Protein AF-A0A959TEM8-F1 (afdb_monomer_lite)

Foldseek 3Di:
DWDDVVDPQKIKDFAQDAWDWKWKFKAAPVRHTQDIDIDGHHHGDMDIGRCVPSDDDDDIDIDIDD

Radius of gyration: 11.75 Å; chains: 1; bounding box: 26×16×30 Å

Secondary structure (DSSP, 8-state):
-EE-SS-SSEEEEE--SS-EEEEEEEEETTS-EEEEEEEEE-TT-EEEEE-BTTB-SS-EEEEEE-

Structure (mmCIF, N/CA/C/O backbone):
data_AF-A0A959TEM8-F1
#
_entry.id   AF-A0A959TEM8-F1
#
loop_
_atom_site.group_PDB
_atom_site.id
_atom_site.type_symbol
_atom_site.label_atom_id
_atom_site.label_alt_id
_atom_site.label_comp_id
_atom_site.label_asym_id
_atom_site.label_entity_id
_atom_site.label_seq_id
_atom_site.pdbx_PDB_ins_code
_atom_site.Cartn_x
_atom_site.Cartn_y
_atom_site.Cartn_z
_atom_site.occupancy
_atom_site.B_iso_or_equiv
_atom_site.auth_seq_id
_atom_site.auth_comp_id
_atom_site.auth_asym_id
_atom_site.auth_atom_id
_atom_site.pdbx_PDB_model_num
ATOM 1 N N . SER A 1 1 ? 3.279 4.191 -8.670 1.00 90.75 1 SER A N 1
ATOM 2 C CA . SER A 1 1 ? 2.014 4.834 -8.267 1.00 90.75 1 SER A CA 1
ATOM 3 C C . SER A 1 1 ? 1.226 3.886 -7.380 1.00 90.75 1 SER A C 1
ATOM 5 O O . SER A 1 1 ? 1.521 2.695 -7.371 1.00 90.75 1 SER A O 1
ATOM 7 N N . VAL A 1 2 ? 0.261 4.417 -6.627 1.00 93.44 2 VAL A N 1
ATOM 8 C CA . VAL A 1 2 ? -0.605 3.658 -5.712 1.00 93.44 2 VAL A CA 1
ATOM 9 C C . VAL A 1 2 ? -2.051 4.065 -5.979 1.00 93.44 2 VAL A C 1
ATOM 11 O O . VAL A 1 2 ? -2.323 5.263 -6.047 1.00 93.44 2 VAL A O 1
ATOM 14 N N . TYR A 1 3 ? -2.952 3.103 -6.184 1.00 96.38 3 TYR A N 1
ATOM 15 C CA . TYR A 1 3 ? -4.359 3.369 -6.505 1.00 96.38 3 TYR A CA 1
ATOM 16 C C . TYR A 1 3 ? -5.289 2.185 -6.177 1.00 96.38 3 TYR A C 1
ATOM 18 O O . TYR A 1 3 ? -4.840 1.042 -6.147 1.00 96.38 3 TYR A O 1
ATOM 26 N N . PRO A 1 4 ? -6.598 2.426 -6.000 1.00 94.81 4 PRO A N 1
ATOM 27 C CA . PRO A 1 4 ? -7.202 3.742 -5.812 1.00 94.81 4 PRO A CA 1
ATOM 28 C C . PRO A 1 4 ? -6.854 4.321 -4.428 1.00 94.81 4 PRO A C 1
ATOM 30 O O . PRO A 1 4 ? -6.441 3.603 -3.519 1.00 94.81 4 PRO A O 1
ATOM 33 N N . ASN A 1 5 ? -6.970 5.640 -4.294 1.00 90.81 5 ASN A N 1
ATOM 34 C CA . ASN A 1 5 ? -6.918 6.345 -3.015 1.00 90.81 5 ASN A CA 1
ATOM 35 C C . ASN A 1 5 ? -8.013 7.430 -3.037 1.00 90.81 5 ASN A C 1
ATOM 37 O O . ASN A 1 5 ? -7.834 8.402 -3.777 1.00 90.81 5 ASN A O 1
ATOM 41 N N . PRO A 1 6 ? -9.134 7.285 -2.298 1.00 93.75 6 PRO A N 1
ATOM 42 C CA . PRO A 1 6 ? -9.445 6.236 -1.30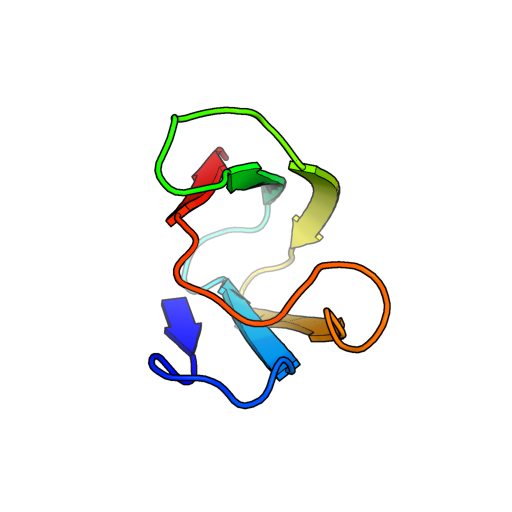7 1.00 93.75 6 PRO A CA 1
ATOM 43 C C . PRO A 1 6 ? -9.625 4.818 -1.892 1.00 93.75 6 PRO A C 1
ATOM 45 O O . PRO A 1 6 ? -9.742 4.662 -3.103 1.00 93.75 6 PRO A O 1
ATOM 48 N N . THR A 1 7 ? -9.647 3.784 -1.042 1.00 94.12 7 THR A N 1
ATOM 49 C CA . THR A 1 7 ? -9.826 2.366 -1.427 1.00 94.12 7 THR A CA 1
ATOM 50 C C . THR A 1 7 ? -10.805 1.641 -0.496 1.00 94.12 7 THR A C 1
ATOM 52 O O . THR A 1 7 ? -10.893 1.980 0.682 1.00 94.12 7 THR A O 1
ATOM 55 N N . ASP A 1 8 ? -11.451 0.582 -0.993 1.00 94.56 8 ASP A N 1
ATOM 56 C CA . ASP A 1 8 ? -12.277 -0.361 -0.217 1.00 94.56 8 ASP A CA 1
ATOM 57 C C . ASP A 1 8 ? -11.453 -1.528 0.375 1.00 94.56 8 ASP A C 1
ATOM 59 O O . ASP A 1 8 ? -11.958 -2.624 0.627 1.00 94.56 8 ASP A O 1
ATOM 63 N N . GLY A 1 9 ? -10.147 -1.314 0.554 1.00 94.19 9 GLY A N 1
ATOM 64 C CA . GLY A 1 9 ? -9.206 -2.295 1.096 1.00 94.19 9 GLY A CA 1
ATOM 65 C C . GLY A 1 9 ? -8.426 -3.087 0.045 1.00 94.19 9 GLY A C 1
ATOM 66 O O . GLY A 1 9 ? -7.606 -3.912 0.424 1.00 94.19 9 GLY A O 1
ATOM 67 N N . ILE A 1 10 ? -8.613 -2.825 -1.253 1.00 96.56 10 ILE A N 1
ATOM 68 C CA . ILE A 1 10 ? -7.770 -3.391 -2.319 1.00 96.56 10 ILE A CA 1
ATOM 69 C C . ILE A 1 10 ? -6.879 -2.288 -2.889 1.00 96.56 10 ILE A C 1
ATOM 71 O O . ILE A 1 10 ? -7.365 -1.346 -3.521 1.00 96.56 10 ILE A O 1
ATOM 75 N N . VAL A 1 11 ? -5.569 -2.403 -2.689 1.00 96.44 11 VAL A N 1
ATOM 76 C CA . VAL A 1 11 ? -4.577 -1.417 -3.139 1.00 96.44 11 VAL A CA 1
ATOM 77 C C . VAL A 1 11 ? -3.723 -2.014 -4.245 1.00 96.44 11 VAL A C 1
ATOM 79 O O . VAL A 1 11 ? -3.204 -3.116 -4.110 1.00 96.44 11 VAL A O 1
ATOM 82 N N . ARG A 1 12 ? -3.539 -1.268 -5.332 1.00 96.44 12 ARG A N 1
ATOM 83 C CA . ARG A 1 12 ? -2.620 -1.602 -6.420 1.00 96.44 12 ARG A CA 1
ATOM 84 C C . ARG A 1 12 ? -1.404 -0.703 -6.362 1.00 96.44 12 ARG A C 1
ATOM 86 O O . ARG A 1 12 ? -1.523 0.521 -6.276 1.00 96.44 12 ARG A O 1
ATOM 93 N N . ILE A 1 13 ? -0.235 -1.318 -6.435 1.00 95.38 13 ILE A N 1
ATOM 94 C CA . ILE A 1 13 ? 1.061 -0.654 -6.475 1.00 95.38 13 ILE A CA 1
ATOM 95 C C . ILE A 1 13 ? 1.665 -0.943 -7.840 1.00 95.38 13 ILE A C 1
ATOM 97 O O . ILE A 1 13 ? 1.970 -2.089 -8.156 1.00 95.38 13 ILE A O 1
ATOM 101 N N . ARG A 1 14 ? 1.863 0.099 -8.648 1.00 94.19 14 ARG A N 1
ATOM 102 C CA . ARG A 1 14 ? 2.503 -0.017 -9.962 1.00 94.19 14 ARG A CA 1
ATOM 103 C C . ARG A 1 14 ? 3.895 0.596 -9.942 1.00 94.19 14 ARG A C 1
ATOM 105 O O . ARG A 1 14 ? 4.053 1.774 -9.594 1.00 94.19 14 ARG A O 1
ATOM 112 N N . ARG A 1 15 ? 4.902 -0.165 -10.366 1.00 92.06 15 ARG A N 1
ATOM 113 C CA . ARG A 1 15 ? 6.274 0.327 -10.541 1.00 92.06 15 ARG A CA 1
ATOM 114 C C . ARG A 1 15 ? 6.406 0.974 -11.918 1.00 92.06 15 ARG A C 1
ATOM 116 O O . ARG A 1 15 ? 6.237 0.317 -12.936 1.00 92.06 15 ARG A O 1
ATOM 123 N N . ALA A 1 16 ? 6.677 2.278 -11.948 1.00 87.94 16 ALA A N 1
ATOM 124 C CA . ALA A 1 16 ? 6.870 3.016 -13.200 1.00 87.94 16 ALA A CA 1
ATOM 125 C C . ALA A 1 16 ? 8.347 3.126 -13.625 1.00 87.94 16 ALA A C 1
ATOM 127 O O . ALA A 1 16 ? 8.611 3.358 -14.796 1.00 87.94 16 ALA A O 1
ATOM 128 N N . GLY A 1 17 ? 9.288 2.991 -12.683 1.00 87.06 17 GLY A N 1
ATOM 129 C CA . GLY A 1 17 ? 10.729 3.037 -12.956 1.00 87.06 17 GLY A CA 1
ATOM 130 C C . GLY A 1 17 ? 11.356 1.650 -13.091 1.00 87.06 17 GLY A C 1
ATOM 131 O O . GLY A 1 17 ? 10.647 0.648 -13.147 1.00 87.06 17 GLY A O 1
ATOM 132 N N . GLU A 1 18 ? 12.689 1.608 -13.062 1.00 92.50 18 GLU A N 1
ATOM 133 C CA . GLU A 1 18 ? 13.489 0.376 -13.114 1.00 92.50 18 GLU A CA 1
ATOM 134 C C . GLU A 1 18 ? 13.082 -0.653 -12.061 1.00 92.50 18 GLU A C 1
ATOM 136 O O . GLU A 1 18 ? 12.527 -0.294 -11.018 1.00 92.50 18 GLU A O 1
ATOM 141 N N . ALA A 1 19 ? 13.390 -1.923 -12.318 1.00 93.31 19 ALA A N 1
ATOM 142 C CA . ALA A 1 19 ? 13.152 -2.990 -11.355 1.00 93.31 19 ALA A CA 1
ATOM 143 C C . ALA A 1 19 ? 13.858 -2.700 -10.018 1.00 93.31 19 ALA A C 1
ATOM 145 O O . ALA A 1 19 ? 14.992 -2.222 -10.007 1.00 93.31 19 ALA A O 1
ATOM 146 N N . ALA A 1 20 ? 13.188 -2.960 -8.895 1.00 94.69 20 ALA A N 1
ATOM 147 C CA . ALA A 1 20 ? 13.786 -2.796 -7.571 1.00 94.69 20 ALA A CA 1
ATOM 148 C C . ALA A 1 20 ? 13.094 -3.649 -6.510 1.00 94.69 20 ALA A C 1
ATOM 150 O O . ALA A 1 20 ? 11.907 -3.973 -6.623 1.00 94.69 20 ALA A O 1
ATOM 151 N N . ASP A 1 21 ? 13.838 -3.918 -5.441 1.00 96.12 21 ASP A N 1
ATOM 152 C CA . ASP A 1 21 ? 13.285 -4.430 -4.197 1.00 96.12 21 ASP A CA 1
ATOM 153 C C . ASP A 1 21 ? 12.619 -3.282 -3.439 1.00 96.12 21 ASP A C 1
ATOM 155 O O . ASP A 1 21 ? 13.254 -2.303 -3.063 1.00 96.12 21 ASP A O 1
ATOM 159 N N . VAL A 1 22 ? 11.312 -3.389 -3.234 1.00 95.12 22 VAL A N 1
ATOM 160 C CA . VAL A 1 22 ? 10.495 -2.386 -2.564 1.00 95.12 22 VAL A CA 1
ATOM 161 C C . VAL A 1 22 ? 10.002 -2.950 -1.242 1.00 95.12 22 VAL A C 1
ATOM 163 O O . VAL A 1 22 ? 9.342 -3.989 -1.182 1.00 95.12 22 VAL A O 1
ATOM 166 N N . ARG A 1 23 ? 10.286 -2.227 -0.164 1.00 96.38 23 ARG A N 1
ATOM 167 C CA . ARG A 1 23 ? 9.679 -2.441 1.144 1.00 96.38 23 ARG A CA 1
ATOM 168 C C . ARG A 1 23 ? 8.422 -1.587 1.247 1.00 96.38 23 ARG A C 1
ATOM 170 O O . ARG A 1 23 ? 8.494 -0.357 1.262 1.00 96.38 23 ARG A O 1
ATOM 177 N N . VAL A 1 24 ? 7.280 -2.257 1.318 1.00 96.31 24 VAL A N 1
ATOM 178 C CA . VAL A 1 24 ? 5.964 -1.644 1.474 1.00 96.31 24 VAL A CA 1
ATOM 179 C C . VAL A 1 24 ? 5.594 -1.656 2.947 1.00 96.31 24 VAL A C 1
ATOM 181 O O . VAL A 1 24 ? 5.575 -2.710 3.576 1.00 96.31 24 VAL A O 1
ATOM 184 N N . GLU A 1 25 ? 5.309 -0.487 3.505 1.00 97.56 25 GLU A N 1
ATOM 185 C CA . GLU A 1 25 ? 4.941 -0.323 4.909 1.00 97.56 25 GLU A CA 1
ATOM 186 C C . GLU A 1 25 ? 3.578 0.347 5.014 1.00 97.56 25 GLU A C 1
ATOM 188 O O . GLU A 1 25 ? 3.352 1.404 4.426 1.00 97.56 25 GLU A O 1
ATOM 193 N N . LEU A 1 26 ? 2.683 -0.250 5.794 1.00 97.38 26 LEU A N 1
ATOM 194 C CA . LEU A 1 26 ? 1.401 0.338 6.150 1.00 97.38 26 LEU A CA 1
ATOM 195 C C . LEU A 1 26 ? 1.467 0.784 7.608 1.00 97.38 26 LEU A C 1
ATOM 197 O O . LEU A 1 26 ? 1.738 -0.025 8.498 1.00 97.38 26 LEU A O 1
ATOM 201 N N . LEU A 1 27 ? 1.221 2.066 7.848 1.00 98.06 27 LEU A N 1
ATOM 202 C CA . LEU A 1 27 ? 1.199 2.662 9.178 1.00 98.06 27 LEU A CA 1
ATOM 203 C C . LEU A 1 27 ? -0.205 3.182 9.475 1.00 98.06 27 LEU A C 1
ATOM 205 O O . LEU A 1 27 ? -0.848 3.751 8.592 1.00 98.06 27 LEU A O 1
ATOM 209 N N . ASP A 1 28 ? -0.682 3.009 10.704 1.00 96.31 28 ASP A N 1
ATOM 210 C CA . ASP A 1 28 ? -1.898 3.696 11.145 1.00 96.31 28 ASP A CA 1
ATOM 211 C C . ASP A 1 28 ? -1.641 5.199 11.366 1.00 96.31 28 ASP A C 1
ATOM 213 O O . ASP A 1 28 ? -0.505 5.679 11.297 1.00 96.31 28 ASP A O 1
ATOM 217 N N . VAL A 1 29 ? -2.701 5.969 11.631 1.00 95.31 29 VAL A N 1
ATOM 218 C CA . VAL A 1 29 ? -2.603 7.428 11.837 1.00 95.31 29 VAL A CA 1
ATOM 219 C C . VAL A 1 29 ? -1.717 7.837 13.018 1.00 95.31 29 VAL A C 1
ATOM 221 O O . VAL A 1 29 ? -1.267 8.979 13.061 1.00 95.31 29 VAL A O 1
ATOM 224 N N . SER A 1 30 ? -1.445 6.930 13.963 1.00 96.50 30 SER A N 1
ATOM 225 C CA . SER A 1 30 ? -0.515 7.183 15.070 1.00 96.50 30 SER A CA 1
ATOM 226 C C . SER A 1 30 ? 0.952 6.967 14.677 1.00 96.50 30 SER A C 1
ATOM 228 O O . SER A 1 30 ? 1.852 7.230 15.470 1.00 96.50 30 SER A O 1
ATOM 230 N N . GLY A 1 31 ? 1.207 6.495 13.452 1.00 96.44 31 GLY A N 1
ATOM 231 C CA . GLY A 1 31 ? 2.536 6.143 12.966 1.00 96.44 31 GLY A CA 1
ATOM 232 C C . GLY A 1 31 ? 2.986 4.746 13.393 1.00 96.44 31 GLY A C 1
ATOM 233 O O . GLY A 1 31 ? 4.147 4.394 13.186 1.00 96.44 31 GLY A O 1
ATOM 234 N N . ARG A 1 32 ? 2.101 3.928 13.974 1.00 96.62 32 ARG A N 1
ATOM 235 C CA . 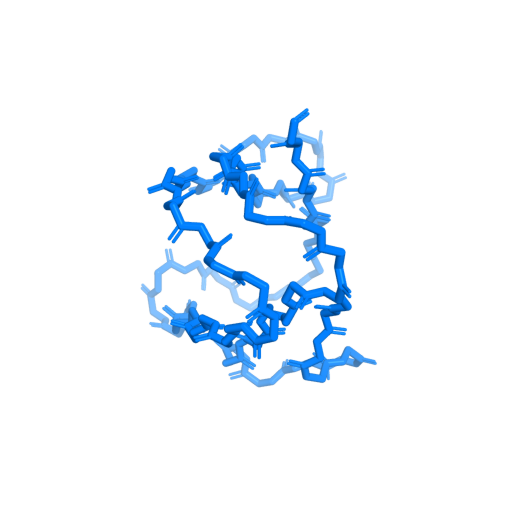ARG A 1 32 ? 2.419 2.536 14.299 1.00 96.62 32 ARG A CA 1
ATOM 236 C C . ARG A 1 32 ? 2.390 1.703 13.022 1.00 96.62 32 ARG A C 1
ATOM 238 O O . ARG A 1 32 ? 1.411 1.725 12.280 1.00 96.62 32 ARG A O 1
ATOM 245 N N . LEU A 1 33 ? 3.461 0.948 12.789 1.00 97.12 33 LEU A N 1
ATOM 246 C CA . LEU A 1 33 ? 3.545 -0.014 11.693 1.00 97.12 33 LEU A CA 1
ATOM 247 C C . LEU A 1 33 ? 2.554 -1.160 11.937 1.00 97.12 33 LEU A C 1
ATOM 249 O O . LEU A 1 33 ? 2.639 -1.835 12.962 1.00 97.12 33 LEU A O 1
ATOM 253 N N . VAL A 1 34 ? 1.632 -1.375 11.000 1.00 96.81 34 VAL A N 1
ATOM 254 C CA . VAL A 1 34 ? 0.605 -2.429 11.082 1.00 96.81 34 VAL A CA 1
ATOM 255 C C . VAL A 1 34 ? 0.842 -3.563 10.089 1.00 96.81 34 VAL A C 1
ATOM 257 O O . VAL A 1 34 ? 0.442 -4.692 10.354 1.00 96.81 34 VAL A O 1
ATOM 260 N N . LEU A 1 35 ? 1.516 -3.291 8.968 1.00 96.31 35 LEU A N 1
ATOM 261 C CA . LEU A 1 35 ? 1.870 -4.302 7.973 1.00 96.31 35 LEU A CA 1
ATOM 262 C C . LEU A 1 35 ? 3.174 -3.922 7.270 1.00 96.31 35 LEU A C 1
ATOM 264 O O . LEU A 1 35 ? 3.430 -2.747 7.002 1.00 96.31 35 LEU A O 1
ATOM 268 N N . VAL A 1 36 ? 3.990 -4.930 6.963 1.00 96.75 36 VAL A N 1
ATOM 269 C CA . VAL A 1 36 ? 5.187 -4.790 6.132 1.00 96.75 36 VAL A CA 1
ATOM 270 C C . VAL A 1 36 ? 5.263 -5.930 5.122 1.00 96.75 36 VAL A C 1
ATOM 272 O O . VAL A 1 36 ? 5.108 -7.094 5.482 1.00 96.75 36 VAL A O 1
ATOM 275 N N . GLU A 1 37 ? 5.536 -5.591 3.868 1.00 95.56 37 GLU A N 1
ATOM 276 C CA . GLU A 1 37 ? 5.757 -6.541 2.779 1.00 95.56 37 GLU A CA 1
ATOM 277 C C . GLU A 1 37 ? 7.057 -6.183 2.047 1.00 95.56 37 GLU A C 1
ATOM 279 O O . GLU A 1 37 ? 7.431 -5.012 1.941 1.00 95.56 37 GLU A O 1
ATOM 284 N N . ARG A 1 38 ? 7.785 -7.194 1.568 1.00 95.94 38 ARG A N 1
ATOM 285 C CA . ARG A 1 38 ? 8.977 -7.013 0.731 1.00 95.94 38 ARG A CA 1
ATOM 286 C C . ARG A 1 38 ? 8.691 -7.606 -0.633 1.00 95.94 38 ARG A C 1
ATOM 288 O O . ARG A 1 38 ? 8.376 -8.788 -0.728 1.00 95.94 38 ARG A O 1
ATOM 295 N N . LEU A 1 39 ? 8.806 -6.780 -1.660 1.00 94.81 39 LEU A N 1
ATOM 296 C CA . LEU A 1 39 ? 8.426 -7.109 -3.023 1.00 94.81 39 LEU A CA 1
ATOM 297 C C . LEU A 1 39 ? 9.603 -6.879 -3.951 1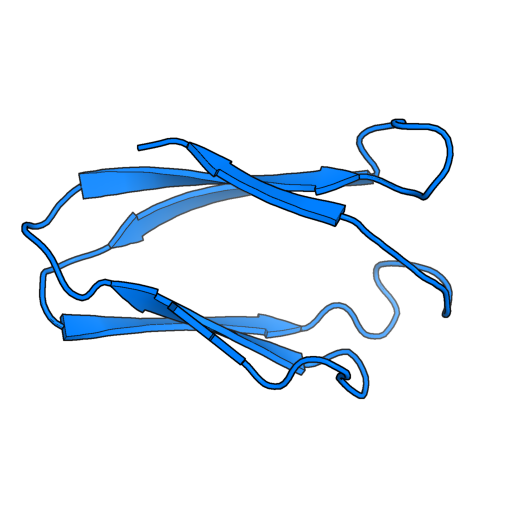.00 94.81 39 LEU A C 1
ATOM 299 O O . LEU A 1 39 ? 10.227 -5.828 -3.885 1.00 94.81 39 LEU A O 1
ATOM 303 N N . HIS A 1 40 ? 9.842 -7.804 -4.870 1.00 94.62 40 HIS A N 1
ATOM 304 C CA . HIS A 1 40 ? 10.644 -7.507 -6.047 1.00 94.62 40 HIS A CA 1
ATOM 305 C C . HIS A 1 40 ? 9.701 -7.042 -7.160 1.00 94.62 40 HIS A C 1
ATOM 307 O O . HIS A 1 40 ? 8.923 -7.840 -7.685 1.00 94.62 40 HIS A O 1
ATOM 313 N N . LEU A 1 41 ? 9.719 -5.750 -7.497 1.00 93.75 41 LEU A N 1
ATOM 314 C CA . LEU A 1 41 ? 8.847 -5.188 -8.530 1.00 93.75 41 LEU A CA 1
ATOM 315 C C . LEU A 1 41 ? 9.650 -4.906 -9.794 1.00 93.75 41 LEU A C 1
ATOM 317 O O . LEU A 1 41 ? 10.465 -3.983 -9.820 1.00 93.75 41 LEU A O 1
ATOM 321 N N . ALA A 1 42 ? 9.377 -5.666 -10.855 1.00 95.00 42 ALA A N 1
ATOM 322 C CA . ALA A 1 42 ? 9.913 -5.391 -12.182 1.00 95.00 42 ALA A CA 1
ATOM 323 C C . ALA A 1 42 ? 9.362 -4.070 -12.755 1.00 95.00 42 ALA A C 1
ATOM 325 O O . ALA A 1 42 ? 8.318 -3.567 -12.326 1.00 95.00 42 ALA A O 1
ATOM 326 N N . SER A 1 43 ? 10.052 -3.514 -13.753 1.00 94.00 43 SER A N 1
ATOM 327 C CA . SER A 1 43 ? 9.573 -2.323 -14.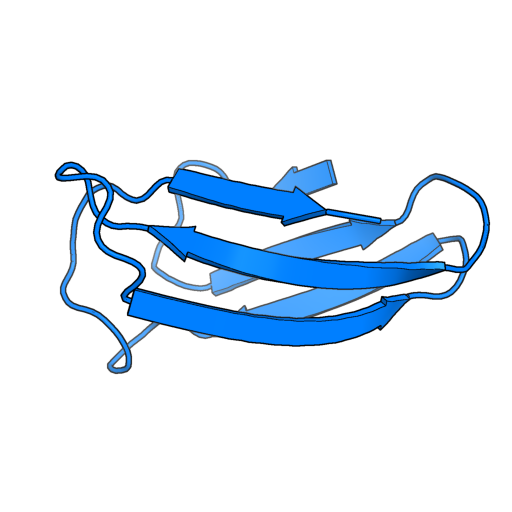463 1.00 94.00 43 SER A CA 1
ATOM 328 C C . SER A 1 43 ? 8.201 -2.583 -15.092 1.00 94.00 43 SER A C 1
ATOM 330 O O . SER A 1 43 ? 7.985 -3.601 -15.749 1.00 94.00 43 SER A O 1
ATOM 332 N N . GLY A 1 44 ? 7.248 -1.685 -14.845 1.00 91.69 44 GLY A N 1
ATOM 333 C CA . GLY A 1 44 ? 5.870 -1.804 -15.319 1.00 91.69 44 GLY A CA 1
ATOM 334 C C . GLY A 1 44 ? 4.996 -2.801 -14.551 1.00 91.69 44 GLY A C 1
ATOM 335 O O . GLY A 1 44 ? 3.793 -2.832 -14.810 1.00 91.69 44 GLY A O 1
ATOM 336 N N . ALA A 1 45 ? 5.552 -3.570 -13.608 1.00 94.19 45 ALA A N 1
ATOM 337 C CA . ALA A 1 45 ? 4.794 -4.548 -12.838 1.00 94.19 45 ALA A CA 1
ATOM 338 C C . ALA A 1 45 ? 3.761 -3.881 -11.918 1.00 94.19 45 ALA A C 1
ATOM 340 O O . ALA A 1 45 ? 3.953 -2.765 -11.416 1.00 94.19 45 ALA A O 1
ATOM 341 N N . GLU A 1 46 ? 2.674 -4.609 -11.678 1.00 94.94 46 GLU A N 1
ATOM 342 C CA . GLU A 1 46 ? 1.636 -4.265 -10.715 1.00 94.94 46 GLU A CA 1
ATOM 343 C C . GLU A 1 46 ? 1.584 -5.335 -9.624 1.00 94.94 46 GLU A C 1
ATOM 345 O O . GLU A 1 46 ? 1.617 -6.530 -9.911 1.00 94.94 46 GLU A O 1
ATOM 350 N N . HIS A 1 47 ? 1.479 -4.891 -8.376 1.00 95.75 47 HIS A N 1
ATOM 351 C CA . HIS A 1 47 ? 1.204 -5.733 -7.218 1.00 95.75 47 HIS A CA 1
ATOM 352 C C . HIS A 1 47 ? -0.124 -5.327 -6.594 1.00 95.75 47 HIS A C 1
ATOM 354 O O . HIS A 1 47 ? -0.410 -4.135 -6.470 1.00 95.75 47 HIS A O 1
ATOM 360 N N . THR A 1 48 ? -0.925 -6.311 -6.194 1.00 96.69 48 THR A N 1
ATOM 361 C CA . THR A 1 48 ? -2.205 -6.082 -5.518 1.00 96.69 48 THR A CA 1
ATOM 362 C C . THR A 1 48 ? -2.105 -6.540 -4.073 1.00 96.69 48 THR A C 1
ATOM 364 O O . THR A 1 48 ? -1.793 -7.695 -3.805 1.00 96.69 48 THR A O 1
ATOM 367 N N . MET A 1 49 ? -2.432 -5.639 -3.153 1.00 95.81 49 MET A N 1
ATOM 368 C CA . MET A 1 49 ? -2.567 -5.920 -1.730 1.00 95.81 49 MET A CA 1
ATOM 369 C C . MET A 1 49 ? -4.047 -5.946 -1.358 1.00 95.81 49 MET A C 1
ATOM 371 O O . MET A 1 49 ? -4.771 -4.982 -1.623 1.00 95.81 49 MET A O 1
ATOM 375 N N . ASP A 1 50 ? -4.484 -7.029 -0.720 1.00 95.75 50 ASP A N 1
ATOM 376 C CA . ASP A 1 50 ? -5.808 -7.131 -0.111 1.00 95.75 50 ASP A CA 1
ATOM 377 C C . ASP A 1 50 ? -5.689 -6.922 1.400 1.00 95.75 50 ASP A C 1
ATOM 379 O O . ASP A 1 50 ? -5.176 -7.770 2.122 1.00 95.75 50 ASP A O 1
ATOM 383 N N . LEU A 1 51 ? -6.124 -5.758 1.871 1.00 95.50 51 LEU A N 1
ATOM 384 C CA . LE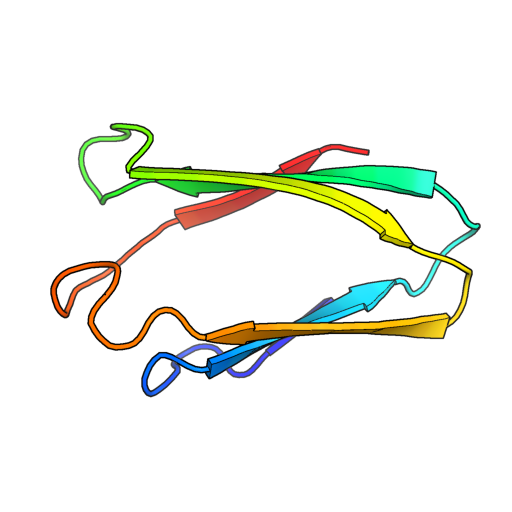U A 1 51 ? -6.078 -5.344 3.272 1.00 95.50 51 LEU A CA 1
ATOM 385 C C . LEU A 1 51 ? -7.354 -5.726 4.034 1.00 95.50 51 LEU A C 1
ATOM 387 O O . LEU A 1 51 ? -7.432 -5.535 5.252 1.00 95.50 51 LEU A O 1
ATOM 391 N N . ARG A 1 52 ? -8.372 -6.248 3.339 1.00 95.12 52 ARG A N 1
ATOM 392 C CA . ARG A 1 52 ? -9.672 -6.564 3.936 1.00 95.12 52 ARG A CA 1
ATOM 393 C C . ARG A 1 52 ? -9.508 -7.692 4.948 1.00 95.12 52 ARG A C 1
ATOM 395 O O . ARG A 1 52 ? -8.969 -8.749 4.643 1.00 95.12 52 ARG A O 1
ATOM 402 N N . GLY A 1 53 ? -9.963 -7.456 6.175 1.00 93.06 53 GLY A N 1
ATOM 403 C CA . GLY A 1 53 ? -9.828 -8.415 7.274 1.00 93.06 53 GLY A CA 1
ATOM 404 C C . GLY A 1 53 ? -8.414 -8.530 7.860 1.00 93.06 53 GLY A C 1
ATOM 405 O O . GLY A 1 53 ? -8.271 -9.137 8.917 1.00 93.06 53 GLY A O 1
ATOM 406 N N . LEU A 1 54 ? -7.395 -7.921 7.239 1.00 92.62 54 LEU A N 1
ATOM 407 C CA . LEU A 1 54 ? -6.044 -7.834 7.807 1.00 92.62 54 LEU A CA 1
ATOM 408 C C . LEU A 1 54 ? -5.904 -6.646 8.756 1.00 92.62 54 LEU A C 1
ATOM 410 O O . LEU A 1 54 ? -5.238 -6.747 9.784 1.00 92.62 54 LEU A O 1
ATOM 414 N N . VAL A 1 55 ? -6.535 -5.521 8.417 1.00 93.88 55 VAL A N 1
ATOM 415 C CA . VAL A 1 55 ? -6.528 -4.306 9.235 1.00 93.88 55 VAL A CA 1
ATOM 416 C C . VAL A 1 55 ? -7.950 -3.755 9.401 1.00 93.88 55 VAL A C 1
ATOM 418 O O . VAL A 1 55 ? -8.785 -3.932 8.509 1.00 93.88 55 VAL A O 1
ATOM 421 N N . PRO A 1 56 ? -8.262 -3.082 10.525 1.00 94.81 56 PRO A N 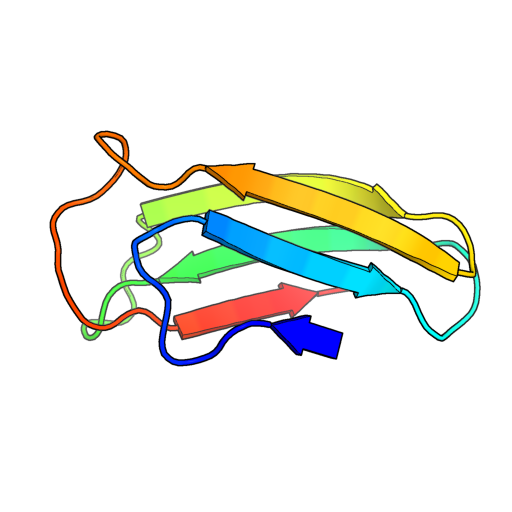1
ATOM 422 C CA . PRO A 1 56 ? -9.538 -2.391 10.695 1.00 94.81 56 PRO A CA 1
ATOM 423 C C . PRO A 1 56 ? -9.751 -1.296 9.643 1.00 94.81 56 PRO A C 1
ATOM 425 O O . PRO A 1 56 ? -8.789 -0.690 9.169 1.00 94.81 56 PRO A O 1
ATOM 428 N N . ALA A 1 57 ? -11.009 -0.980 9.331 1.00 94.44 57 ALA A N 1
ATOM 429 C CA . ALA A 1 57 ? -11.331 0.164 8.480 1.00 94.44 57 ALA A CA 1
ATOM 430 C C . ALA A 1 57 ? -10.837 1.474 9.119 1.00 94.44 57 ALA A C 1
ATOM 432 O O . ALA A 1 57 ? -11.029 1.704 10.314 1.00 94.44 57 ALA A O 1
ATOM 433 N N . GLY A 1 58 ? -10.201 2.332 8.323 1.00 95.19 58 GLY A N 1
ATOM 434 C CA . GLY A 1 58 ? -9.642 3.592 8.798 1.00 95.19 58 GLY A CA 1
ATOM 435 C C . GLY A 1 58 ? -8.656 4.210 7.814 1.00 95.19 58 GLY A C 1
ATOM 436 O O . GLY A 1 58 ? -8.435 3.693 6.718 1.00 95.19 58 GLY A O 1
ATOM 437 N N . SER A 1 59 ? -8.060 5.326 8.223 1.00 96.12 59 SER A N 1
ATOM 438 C CA . SER A 1 59 ? -7.005 5.992 7.462 1.00 96.12 59 SER A CA 1
ATOM 439 C C . SER A 1 59 ? -5.646 5.382 7.784 1.00 96.12 59 SER A C 1
ATOM 441 O O . SER A 1 59 ? -5.303 5.179 8.948 1.00 96.12 59 SER A O 1
ATOM 443 N N . TYR A 1 60 ? -4.853 5.146 6.745 1.00 96.88 60 TYR A N 1
ATOM 444 C CA . TYR A 1 60 ? -3.500 4.614 6.856 1.00 96.88 60 TYR A CA 1
ATOM 445 C C . TYR A 1 60 ? -2.553 5.388 5.950 1.00 96.88 60 TYR A C 1
ATOM 447 O O . TYR A 1 60 ? -2.956 5.976 4.945 1.00 96.88 60 TYR A O 1
ATOM 455 N N . VAL A 1 61 ? -1.274 5.352 6.298 1.00 96.75 61 VAL A N 1
ATOM 456 C CA . VAL A 1 61 ? -0.186 5.855 5.469 1.00 96.75 61 VAL A CA 1
ATOM 457 C C . VAL A 1 61 ? 0.526 4.659 4.855 1.00 96.75 61 VAL A C 1
ATOM 459 O O . VAL A 1 61 ? 1.058 3.819 5.576 1.00 96.75 61 VAL A O 1
ATOM 462 N N . LEU A 1 62 ? 0.560 4.597 3.524 1.00 95.81 62 LEU A N 1
ATOM 463 C CA . LEU A 1 62 ? 1.377 3.633 2.793 1.00 95.81 62 LEU A CA 1
ATOM 464 C C . LEU A 1 62 ? 2.717 4.281 2.431 1.00 95.81 62 LEU A C 1
ATOM 466 O O . LEU A 1 62 ? 2.745 5.319 1.767 1.00 95.81 62 LEU A O 1
ATOM 470 N N . ARG A 1 63 ? 3.827 3.670 2.844 1.00 95.75 63 ARG A N 1
ATOM 471 C CA . ARG A 1 63 ? 5.186 4.069 2.456 1.00 95.75 63 ARG A CA 1
ATOM 472 C C . ARG A 1 63 ? 5.792 3.012 1.545 1.00 95.75 63 ARG A C 1
ATOM 474 O O . ARG A 1 63 ? 5.688 1.818 1.811 1.00 95.75 63 ARG A O 1
ATOM 481 N N . LEU A 1 64 ? 6.425 3.473 0.472 1.00 93.50 64 LEU A N 1
ATOM 482 C CA . LEU A 1 64 ? 7.172 2.643 -0.466 1.00 93.50 64 LEU A CA 1
ATOM 483 C C . LEU A 1 64 ? 8.635 3.065 -0.388 1.00 93.50 64 LEU A C 1
ATOM 485 O O . LEU A 1 64 ? 8.971 4.168 -0.813 1.00 93.50 64 LEU A O 1
ATOM 489 N N . ASN A 1 65 ? 9.481 2.193 0.151 1.00 92.38 65 ASN A N 1
ATOM 490 C CA . ASN A 1 65 ? 10.917 2.425 0.251 1.00 92.38 65 ASN A CA 1
ATOM 491 C C . ASN A 1 65 ? 11.613 1.483 -0.738 1.00 92.38 65 ASN A C 1
ATOM 493 O O . ASN A 1 65 ? 11.430 0.271 -0.636 1.00 92.38 65 ASN A O 1
ATOM 497 N N . ALA A 1 66 ? 12.342 2.039 -1.703 1.00 83.81 66 ALA A N 1
ATOM 498 C CA . ALA A 1 66 ? 13.100 1.307 -2.720 1.00 83.81 66 ALA A CA 1
ATOM 499 C C . ALA A 1 66 ? 14.603 1.543 -2.549 1.00 83.81 66 ALA A C 1
ATOM 501 O O . ALA A 1 66 ? 14.951 2.563 -1.909 1.00 83.81 66 ALA A O 1
#

Sequence (66 aa):
SVYPNPTDGIVRIRRAGEAADVRVELLDVSGRLVLVERLHLASGAEHTMDLRGLVPAGSYVLRLNA

pLDDT: mean 94.68, std 2.45, range [83.81, 98.06]